Protein AF-A0A527D1E5-F1 (afdb_monomer_lite)

pLDDT: mean 83.87, std 11.55, range [51.09, 94.5]

Radius of gyration: 16.73 Å; chains: 1; bounding box: 34×31×53 Å

Structure (mmCIF, N/CA/C/O backbone):
data_AF-A0A527D1E5-F1
#
_entry.id   AF-A0A527D1E5-F1
#
loop_
_atom_site.group_PDB
_atom_site.id
_atom_site.type_symbol
_atom_site.label_atom_id
_atom_site.label_alt_id
_atom_site.label_comp_id
_atom_site.label_asym_id
_atom_site.label_entity_id
_atom_site.label_seq_id
_atom_site.pdbx_PDB_ins_code
_atom_site.Cartn_x
_atom_site.Cartn_y
_atom_site.Cartn_z
_atom_site.occupancy
_atom_site.B_iso_or_equiv
_atom_site.auth_seq_id
_atom_site.auth_comp_id
_atom_site.auth_asym_id
_atom_site.auth_atom_id
_atom_site.pdbx_PDB_model_num
ATOM 1 N N . GLU A 1 1 ? 15.455 13.086 31.835 1.00 62.25 1 GLU A N 1
ATOM 2 C CA . GLU A 1 1 ? 14.363 12.560 30.982 1.00 62.25 1 GLU A CA 1
ATOM 3 C C . GLU A 1 1 ? 14.863 11.919 29.688 1.00 62.25 1 GLU A C 1
ATOM 5 O O . GLU A 1 1 ? 14.216 11.000 29.198 1.00 62.25 1 GLU A O 1
ATOM 10 N N . ASP A 1 2 ? 16.049 12.289 29.206 1.00 69.56 2 ASP A N 1
ATOM 11 C CA . ASP A 1 2 ? 16.627 11.805 27.941 1.00 69.56 2 ASP A CA 1
ATOM 12 C C . ASP A 1 2 ? 16.765 10.283 27.834 1.00 69.56 2 ASP A C 1
ATOM 14 O O . ASP A 1 2 ? 16.465 9.703 26.796 1.00 69.56 2 ASP A O 1
ATOM 18 N N . VAL A 1 3 ? 17.127 9.597 28.924 1.00 78.88 3 VAL A N 1
ATOM 19 C CA . VAL A 1 3 ? 17.246 8.125 28.935 1.00 78.88 3 VAL A CA 1
ATOM 20 C C . VAL A 1 3 ? 15.894 7.439 28.695 1.00 78.88 3 VAL A C 1
ATOM 22 O O . VAL A 1 3 ? 15.831 6.409 28.024 1.00 78.88 3 VAL A O 1
ATOM 25 N N . LYS A 1 4 ? 14.790 8.015 29.196 1.00 78.69 4 LYS A N 1
ATOM 26 C CA . LYS A 1 4 ? 13.439 7.476 28.966 1.00 78.69 4 LYS A CA 1
ATOM 27 C C . LYS A 1 4 ? 12.990 7.707 27.521 1.00 78.69 4 LYS A C 1
ATOM 29 O O . LYS A 1 4 ? 12.381 6.816 26.935 1.00 78.69 4 LYS A O 1
ATOM 34 N N . LEU A 1 5 ? 13.332 8.859 26.941 1.00 83.31 5 LEU A N 1
ATOM 35 C CA . LEU A 1 5 ? 13.049 9.176 25.539 1.00 83.31 5 LEU A CA 1
ATOM 36 C C . LEU A 1 5 ? 13.860 8.293 24.575 1.00 83.31 5 LEU A C 1
ATOM 38 O O . LEU A 1 5 ? 13.312 7.748 23.623 1.00 83.31 5 LEU A O 1
ATOM 42 N N . LEU A 1 6 ? 15.152 8.087 24.837 1.00 80.94 6 LEU A N 1
ATOM 43 C CA . LEU A 1 6 ? 15.996 7.205 24.024 1.00 80.94 6 LEU A CA 1
ATOM 44 C C . LEU A 1 6 ? 15.511 5.753 24.066 1.00 80.94 6 LEU A C 1
ATOM 46 O O . LEU A 1 6 ? 15.493 5.070 23.037 1.00 80.94 6 LEU A O 1
ATOM 50 N N . ARG A 1 7 ? 15.066 5.290 25.239 1.00 83.44 7 ARG A N 1
ATOM 51 C CA . ARG A 1 7 ? 14.467 3.963 25.391 1.00 83.44 7 ARG A CA 1
ATOM 52 C C . ARG A 1 7 ? 13.191 3.819 24.559 1.00 83.44 7 ARG A C 1
ATOM 54 O O . ARG A 1 7 ? 13.079 2.836 23.832 1.00 83.44 7 ARG A O 1
ATOM 61 N N . SER A 1 8 ? 12.279 4.793 24.596 1.00 85.56 8 SER A N 1
ATOM 62 C CA . SER A 1 8 ? 11.023 4.711 23.836 1.00 85.56 8 SER A CA 1
ATOM 63 C C . SER A 1 8 ? 11.237 4.756 22.318 1.00 85.56 8 SER A C 1
ATOM 65 O O . SER A 1 8 ? 10.590 4.010 21.584 1.00 85.56 8 SER A O 1
ATOM 67 N N . GLN A 1 9 ? 12.192 5.555 21.828 1.00 85.44 9 GLN A N 1
ATOM 68 C CA . GLN A 1 9 ? 12.555 5.562 20.403 1.00 85.44 9 GLN A CA 1
ATOM 69 C C . GLN A 1 9 ? 13.192 4.236 19.968 1.00 85.44 9 GLN A C 1
ATOM 71 O O . GLN A 1 9 ? 12.894 3.729 18.885 1.00 85.44 9 GLN A O 1
ATOM 76 N N . SER A 1 10 ? 14.025 3.643 20.826 1.00 87.31 10 SER A N 1
ATOM 77 C CA . SER A 1 10 ? 14.652 2.344 20.560 1.00 87.31 10 SER A CA 1
ATOM 78 C C . SER A 1 10 ? 13.622 1.213 20.536 1.00 87.31 10 SER A C 1
ATOM 80 O O . SER A 1 10 ? 13.665 0.360 19.651 1.00 87.31 10 SER A O 1
ATOM 82 N N . GLU A 1 11 ? 12.660 1.224 21.463 1.00 87.44 11 GLU A N 1
ATOM 83 C CA . GLU A 1 11 ? 11.546 0.271 21.503 1.00 87.44 11 GLU A CA 1
ATOM 84 C C . GLU A 1 11 ? 10.666 0.395 20.249 1.00 87.44 11 GLU A C 1
ATOM 86 O O . GLU A 1 11 ? 10.404 -0.613 19.591 1.00 87.44 11 GLU A O 1
ATOM 91 N N . ARG A 1 12 ? 10.322 1.623 19.834 1.00 82.50 12 ARG A N 1
ATOM 92 C CA . ARG A 1 12 ? 9.575 1.878 18.592 1.00 82.50 12 ARG A CA 1
ATOM 93 C C . ARG A 1 12 ? 10.328 1.396 17.351 1.00 82.50 12 ARG A C 1
ATOM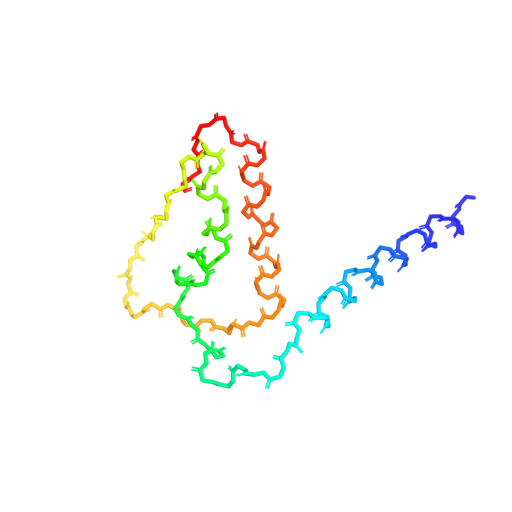 95 O O . ARG A 1 12 ? 9.742 0.743 16.491 1.00 82.50 12 ARG A O 1
ATOM 102 N N . CYS A 1 13 ? 11.628 1.677 17.256 1.00 85.06 13 CYS A N 1
ATOM 103 C CA . CYS A 1 13 ? 12.467 1.188 16.161 1.00 85.06 13 CYS A CA 1
ATOM 104 C C . CYS A 1 13 ? 12.486 -0.349 16.124 1.00 85.06 13 CYS A C 1
ATOM 106 O O . CYS A 1 13 ? 12.294 -0.955 15.070 1.00 85.06 13 CYS A O 1
ATOM 108 N N . ARG A 1 14 ? 12.624 -0.994 17.291 1.00 85.12 14 ARG A N 1
ATOM 109 C CA . ARG A 1 14 ? 12.593 -2.456 17.417 1.00 85.12 14 ARG A CA 1
ATOM 110 C C . ARG A 1 14 ? 11.264 -3.048 16.957 1.00 85.12 14 ARG A C 1
ATOM 112 O O . ARG A 1 14 ? 11.269 -4.083 16.297 1.00 85.12 14 ARG A O 1
ATOM 119 N N . GLU A 1 15 ? 10.140 -2.418 17.286 1.00 83.38 15 GLU A N 1
ATOM 120 C CA . GLU A 1 15 ? 8.823 -2.862 16.821 1.00 83.38 15 GLU A CA 1
ATOM 121 C C . GLU A 1 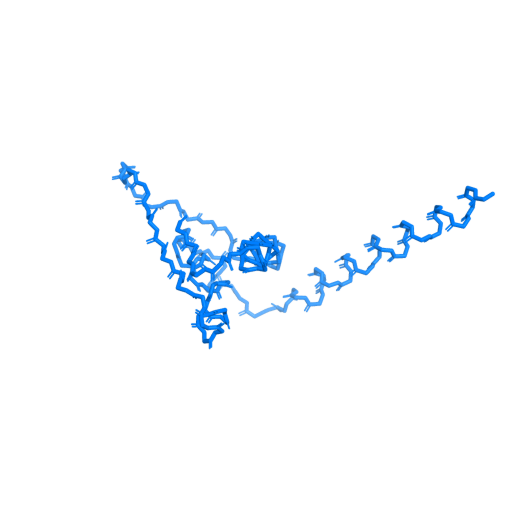15 ? 8.668 -2.741 15.304 1.00 83.38 15 GLU A C 1
ATOM 123 O O . GLU A 1 15 ? 8.197 -3.690 14.674 1.00 83.38 15 GLU A O 1
ATOM 128 N N . ILE A 1 16 ? 9.119 -1.633 14.706 1.00 75.75 16 ILE A N 1
ATOM 129 C CA . ILE A 1 16 ? 9.119 -1.448 13.246 1.00 75.75 16 ILE A CA 1
ATOM 130 C C . ILE A 1 16 ? 9.947 -2.551 12.579 1.00 75.75 16 ILE A C 1
ATOM 132 O O . ILE A 1 16 ? 9.455 -3.247 11.691 1.00 75.75 16 ILE A O 1
ATOM 136 N N . LEU A 1 17 ? 11.182 -2.763 13.045 1.00 77.19 17 LEU A N 1
ATOM 137 C CA . LEU A 1 17 ? 12.075 -3.786 12.498 1.00 77.19 17 LEU A CA 1
ATOM 138 C C . LEU A 1 17 ? 11.502 -5.199 12.663 1.00 77.19 17 LEU A C 1
ATOM 140 O O . LEU A 1 17 ? 11.581 -5.998 11.733 1.00 77.19 17 LEU A O 1
ATOM 144 N N . LYS A 1 18 ? 10.873 -5.501 13.806 1.00 77.75 18 LYS A N 1
ATOM 145 C CA . LYS A 1 18 ? 10.224 -6.797 14.057 1.00 77.75 18 LYS A CA 1
ATOM 146 C C . LYS A 1 18 ? 9.037 -7.045 13.122 1.00 77.75 18 LYS A C 1
ATOM 148 O O . LYS A 1 18 ? 8.855 -8.169 12.664 1.00 77.75 18 LYS A O 1
ATOM 153 N N . ARG A 1 19 ? 8.235 -6.017 12.822 1.00 72.50 19 ARG A N 1
ATOM 154 C CA . ARG A 1 19 ? 7.135 -6.126 11.848 1.00 72.50 19 ARG A CA 1
ATOM 155 C C . ARG A 1 19 ? 7.670 -6.409 10.443 1.00 72.50 19 ARG A C 1
ATOM 157 O O . ARG A 1 19 ? 7.171 -7.312 9.775 1.00 72.50 19 ARG A O 1
ATOM 164 N N . LEU A 1 20 ? 8.729 -5.709 10.031 1.00 69.06 20 LEU A N 1
ATOM 165 C CA . LEU A 1 20 ? 9.382 -5.921 8.734 1.00 69.06 20 LEU A CA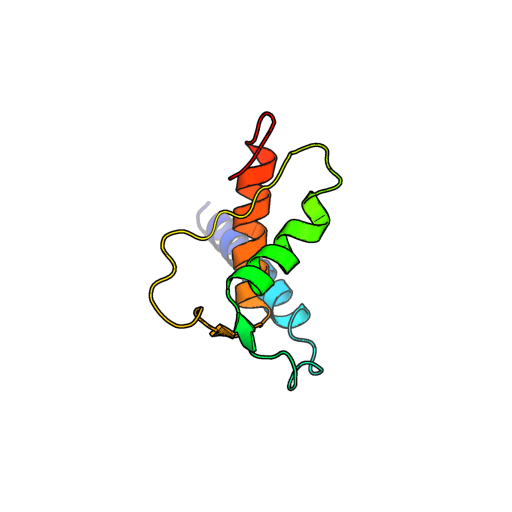 1
ATOM 166 C C . LEU A 1 20 ? 9.928 -7.348 8.581 1.00 69.06 20 LEU A C 1
ATOM 168 O O . LEU A 1 20 ? 9.718 -7.975 7.542 1.00 69.06 20 LEU A O 1
ATOM 172 N N . THR A 1 21 ? 10.581 -7.892 9.613 1.00 65.50 21 THR A N 1
ATOM 173 C CA . THR A 1 21 ? 11.084 -9.273 9.571 1.00 65.50 21 THR A CA 1
ATOM 174 C C . THR A 1 21 ? 9.957 -10.304 9.593 1.00 65.50 21 THR A C 1
ATOM 176 O O . THR A 1 21 ? 10.028 -11.261 8.834 1.00 65.50 21 THR A O 1
ATOM 179 N N . SER A 1 22 ? 8.878 -10.104 10.361 1.00 62.97 22 SER A N 1
ATOM 180 C CA . SER A 1 22 ? 7.740 -11.045 10.375 1.00 62.97 22 SER A CA 1
ATOM 181 C C . SER A 1 22 ? 6.978 -11.123 9.052 1.00 62.97 22 SER A C 1
ATOM 183 O O . SER A 1 22 ? 6.438 -12.168 8.706 1.00 62.97 22 SER A O 1
ATOM 185 N N . LEU A 1 23 ? 6.950 -10.025 8.299 1.00 60.97 23 LEU A N 1
ATOM 186 C CA . LEU A 1 23 ? 6.323 -9.972 6.982 1.00 60.97 23 LEU A CA 1
ATOM 187 C C . LEU A 1 23 ? 7.170 -10.710 5.923 1.00 60.97 23 LEU A C 1
ATOM 189 O O . LEU A 1 23 ? 6.658 -11.055 4.863 1.00 60.97 23 LEU A O 1
ATOM 193 N N . SER A 1 24 ? 8.450 -10.988 6.209 1.00 55.78 24 SER A N 1
ATOM 194 C CA . SER A 1 24 ? 9.392 -11.702 5.333 1.00 55.78 24 SER A CA 1
ATOM 195 C C . SER A 1 24 ? 9.150 -13.216 5.365 1.00 55.78 24 SER A C 1
ATOM 197 O O . SER A 1 24 ? 9.991 -13.964 5.845 1.00 55.78 24 SER A O 1
ATOM 199 N N . SER A 1 25 ? 7.995 -13.689 4.893 1.00 53.12 25 SER A N 1
ATOM 200 C CA . SER A 1 25 ? 7.773 -15.132 4.713 1.00 53.12 25 SER A CA 1
ATOM 201 C C . SER A 1 25 ? 8.412 -15.631 3.410 1.00 53.12 25 SER A C 1
ATOM 203 O O . SER A 1 25 ? 8.240 -15.045 2.344 1.00 53.12 25 SER A O 1
ATOM 205 N N . GLU A 1 26 ? 9.155 -16.733 3.513 1.00 51.09 26 GLU A N 1
ATOM 206 C CA . GLU A 1 26 ? 10.090 -17.317 2.531 1.00 51.09 26 GLU A CA 1
ATOM 207 C C . GLU A 1 26 ? 9.445 -17.918 1.253 1.00 51.09 26 GLU A C 1
ATOM 209 O O . GLU A 1 26 ? 10.058 -18.727 0.562 1.00 51.09 26 GLU A O 1
ATOM 214 N N . GLY A 1 27 ? 8.216 -17.535 0.888 1.00 52.34 27 GLY A N 1
ATOM 215 C CA . GLY A 1 27 ? 7.420 -18.220 -0.147 1.00 52.34 27 GLY A CA 1
ATOM 216 C C . GLY A 1 27 ? 7.337 -17.559 -1.533 1.00 52.34 27 GLY A C 1
ATOM 217 O O . GLY A 1 27 ? 6.689 -18.102 -2.424 1.00 52.34 27 GLY A O 1
ATOM 218 N N . GLU A 1 28 ? 7.941 -16.389 -1.757 1.00 54.78 28 GLU A N 1
ATOM 219 C CA . GLU A 1 28 ? 7.480 -15.473 -2.821 1.00 54.78 28 GLU A CA 1
ATOM 220 C C . GLU A 1 28 ? 8.399 -15.316 -4.043 1.00 54.78 28 GLU A C 1
ATOM 222 O O . GLU A 1 28 ? 8.387 -14.280 -4.707 1.00 54.78 28 GLU A O 1
ATOM 227 N N . ALA A 1 29 ? 9.207 -16.316 -4.397 1.00 55.56 29 ALA A N 1
ATOM 228 C CA . ALA A 1 29 ? 10.124 -16.175 -5.536 1.00 55.56 29 ALA A CA 1
ATOM 229 C C . ALA A 1 29 ? 9.399 -15.843 -6.865 1.00 55.56 29 ALA A C 1
ATOM 231 O O . ALA A 1 29 ? 9.896 -15.028 -7.646 1.00 55.56 29 ALA A O 1
ATOM 232 N N . HIS A 1 30 ? 8.200 -16.401 -7.092 1.00 53.97 30 HIS A N 1
ATOM 233 C CA . HIS A 1 30 ? 7.438 -16.227 -8.338 1.00 53.97 30 HIS A CA 1
ATOM 234 C C . HIS A 1 30 ? 6.667 -14.894 -8.436 1.00 53.97 30 HIS A C 1
ATOM 236 O O . HIS A 1 30 ? 6.388 -14.434 -9.537 1.00 53.97 30 HIS A O 1
ATOM 242 N N . LEU A 1 31 ? 6.376 -14.239 -7.304 1.00 62.84 31 LEU A N 1
ATOM 243 C CA . LEU A 1 31 ? 5.668 -12.947 -7.234 1.00 62.84 31 LEU A CA 1
ATOM 244 C C . LEU A 1 31 ? 6.548 -11.822 -6.667 1.00 62.84 31 LEU A C 1
ATOM 246 O O . LEU A 1 31 ? 6.061 -10.755 -6.306 1.00 62.84 31 LEU A O 1
ATOM 250 N N . SER A 1 32 ? 7.864 -12.041 -6.618 1.00 78.94 32 SER A N 1
ATOM 251 C CA . SER A 1 32 ? 8.848 -1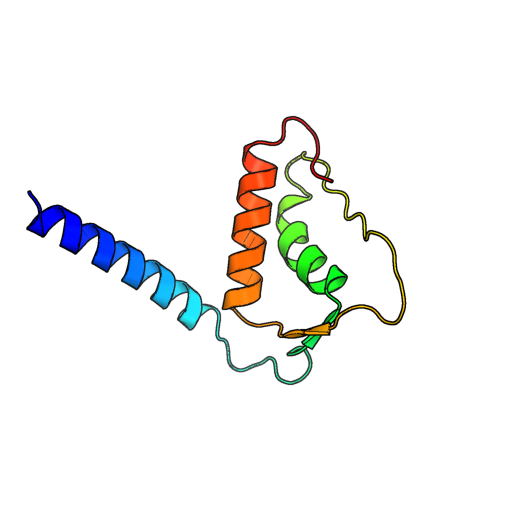1.111 -6.047 1.00 78.94 32 SER A CA 1
ATOM 252 C C . SER A 1 32 ? 8.927 -9.763 -6.765 1.00 78.94 32 SER A C 1
ATOM 254 O O . SER A 1 32 ? 9.532 -8.815 -6.253 1.00 78.94 32 SER A O 1
ATOM 256 N N . ARG A 1 33 ? 8.338 -9.659 -7.960 1.00 88.12 33 ARG A N 1
ATOM 257 C CA . ARG A 1 33 ? 8.248 -8.433 -8.742 1.00 88.12 33 ARG A CA 1
ATOM 258 C C . ARG A 1 33 ? 6.848 -8.269 -9.306 1.00 88.12 33 ARG A C 1
ATOM 260 O O . ARG A 1 33 ? 6.343 -9.180 -9.950 1.00 88.12 33 ARG A O 1
ATOM 267 N N . LEU A 1 34 ? 6.264 -7.096 -9.097 1.00 90.69 34 LEU A N 1
ATOM 268 C CA . LEU A 1 34 ? 4.924 -6.762 -9.565 1.00 90.69 34 LEU A CA 1
ATOM 269 C C . LEU A 1 34 ? 4.913 -5.385 -10.237 1.00 90.69 34 LEU A C 1
ATOM 271 O O . LEU A 1 34 ? 5.712 -4.516 -9.861 1.00 90.69 34 LEU A O 1
ATOM 275 N N . PRO A 1 35 ? 4.014 -5.166 -11.214 1.00 93.12 35 PRO A N 1
ATOM 276 C CA . PRO A 1 35 ? 3.713 -3.829 -11.705 1.00 93.12 35 PRO A CA 1
ATOM 277 C C . PRO A 1 35 ? 3.290 -2.910 -10.552 1.00 93.12 35 PRO A C 1
ATOM 279 O O . PRO A 1 35 ? 2.652 -3.353 -9.591 1.00 93.12 35 PRO A O 1
ATOM 282 N N . LEU A 1 36 ? 3.653 -1.630 -10.630 1.00 91.88 36 LEU A N 1
ATOM 283 C CA . LEU A 1 36 ? 3.386 -0.657 -9.570 1.00 91.88 36 LEU A CA 1
ATOM 284 C C . LEU A 1 36 ? 1.894 -0.561 -9.223 1.00 91.88 36 LEU A C 1
ATOM 286 O O . LEU A 1 36 ? 1.541 -0.500 -8.049 1.00 91.88 36 LEU A O 1
ATOM 290 N N . THR A 1 37 ? 1.017 -0.602 -10.223 1.00 93.19 37 THR A N 1
ATOM 291 C CA . THR A 1 37 ? -0.436 -0.599 -10.025 1.00 93.19 37 THR A CA 1
ATOM 292 C C . THR A 1 37 ? -0.901 -1.804 -9.216 1.00 93.19 37 THR A C 1
ATOM 294 O O . THR A 1 37 ? -1.734 -1.642 -8.334 1.00 93.19 37 THR A O 1
ATOM 297 N N . SER A 1 38 ? -0.319 -2.985 -9.440 1.00 92.94 38 SER A N 1
ATOM 298 C CA . SER A 1 38 ? -0.646 -4.197 -8.680 1.00 92.94 38 SER A CA 1
ATOM 299 C C . SER A 1 38 ? -0.187 -4.102 -7.223 1.00 92.94 38 SER A C 1
ATOM 301 O O . SER A 1 38 ? -0.929 -4.500 -6.332 1.00 92.94 38 SER A O 1
ATOM 303 N N . LEU A 1 39 ? 0.993 -3.520 -6.964 1.00 93.31 39 LEU A N 1
ATOM 304 C CA . LEU A 1 39 ? 1.470 -3.275 -5.595 1.00 93.31 39 LEU A CA 1
ATOM 305 C C . LEU A 1 39 ? 0.535 -2.332 -4.828 1.00 93.31 39 LEU A C 1
ATOM 307 O O . LEU A 1 39 ? 0.256 -2.563 -3.654 1.00 93.31 39 LEU A O 1
ATOM 311 N N . VAL A 1 40 ? 0.050 -1.273 -5.483 1.00 93.06 40 VAL A N 1
ATOM 312 C CA . VAL A 1 40 ? -0.894 -0.328 -4.867 1.00 93.06 40 VAL A CA 1
ATOM 313 C C . VAL A 1 40 ? -2.281 -0.956 -4.700 1.00 93.06 40 VAL A C 1
ATOM 315 O O . VAL A 1 40 ? -2.934 -0.754 -3.678 1.00 93.06 40 VAL A O 1
ATOM 318 N N . GLU A 1 41 ? -2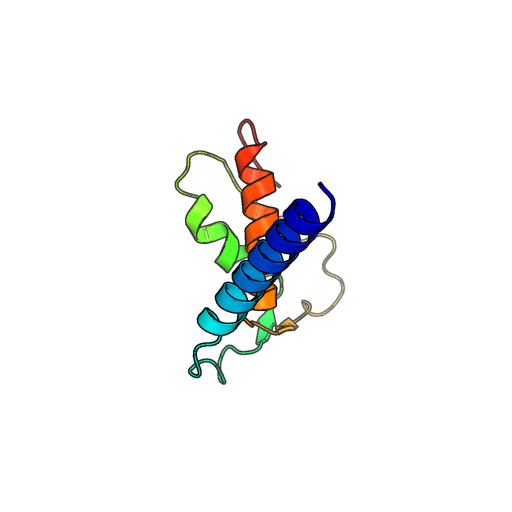.739 -1.748 -5.667 1.00 92.31 41 GLU A N 1
ATOM 319 C CA . GLU A 1 41 ? -4.011 -2.470 -5.571 1.00 92.31 41 GLU A CA 1
ATOM 320 C C . GLU A 1 41 ? -4.015 -3.419 -4.365 1.00 92.31 41 GLU A C 1
ATOM 322 O O . GLU A 1 41 ? -4.958 -3.412 -3.579 1.00 92.31 41 GLU A O 1
ATOM 327 N N . GLU A 1 42 ? -2.925 -4.159 -4.161 1.00 92.00 42 GLU A N 1
ATOM 328 C CA . GLU A 1 42 ? -2.776 -5.085 -3.039 1.00 92.00 42 GLU A CA 1
ATOM 329 C C . GLU A 1 42 ? -2.928 -4.390 -1.679 1.00 92.00 42 GLU A C 1
ATOM 331 O O . GLU A 1 42 ? -3.674 -4.866 -0.825 1.00 92.00 42 GLU A O 1
ATOM 336 N N . VAL A 1 43 ? -2.270 -3.242 -1.481 1.00 93.06 43 VAL A N 1
ATOM 337 C CA . VAL A 1 43 ? -2.361 -2.513 -0.205 1.00 93.06 43 VAL A CA 1
ATOM 338 C C . VAL A 1 43 ? -3.672 -1.754 -0.038 1.00 93.06 43 VAL A C 1
ATOM 340 O O . VAL A 1 43 ? -4.061 -1.473 1.088 1.00 93.06 43 VAL A O 1
ATOM 343 N N . THR A 1 44 ? -4.364 -1.407 -1.126 1.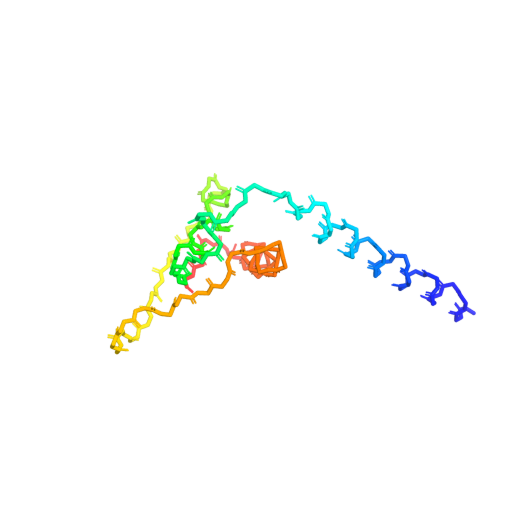00 93.38 44 THR A N 1
ATOM 344 C CA . THR A 1 44 ? -5.650 -0.695 -1.049 1.00 93.38 44 THR A CA 1
ATOM 345 C C . THR A 1 44 ? -6.838 -1.634 -0.894 1.00 93.38 44 THR A C 1
ATOM 347 O O . THR A 1 44 ? -7.859 -1.204 -0.358 1.00 93.38 44 THR A O 1
ATOM 350 N N . ALA A 1 45 ? -6.719 -2.899 -1.313 1.00 90.56 45 ALA A N 1
ATOM 351 C CA . ALA A 1 45 ? -7.800 -3.881 -1.270 1.00 90.56 45 ALA A CA 1
ATOM 352 C C . ALA A 1 45 ? -8.468 -4.009 0.114 1.00 90.56 45 ALA A C 1
ATOM 354 O O . ALA A 1 45 ? -9.696 -3.916 0.157 1.00 90.56 45 ALA A O 1
ATOM 355 N N . PRO A 1 46 ? -7.733 -4.103 1.246 1.00 88.88 46 PRO A N 1
ATOM 356 C CA . PRO A 1 46 ? -8.354 -4.190 2.569 1.00 88.88 46 PRO A CA 1
ATOM 357 C C . PRO A 1 46 ? -9.187 -2.958 2.938 1.00 88.88 46 PRO A C 1
ATOM 359 O O . PRO A 1 46 ? -10.123 -3.065 3.717 1.00 88.88 46 PRO A O 1
ATOM 362 N N . HIS A 1 47 ? -8.870 -1.785 2.386 1.00 88.31 47 HIS A N 1
ATOM 363 C CA . HIS A 1 47 ? -9.513 -0.524 2.757 1.00 88.31 47 HIS A CA 1
ATOM 364 C C . HIS A 1 47 ? -10.763 -0.199 1.924 1.00 88.31 47 HIS A C 1
ATOM 366 O O . HIS A 1 47 ? -11.492 0.735 2.262 1.00 88.31 47 HIS A O 1
ATOM 372 N N . ARG A 1 48 ? -11.046 -0.944 0.845 1.00 83.75 48 ARG A N 1
ATOM 373 C CA . ARG A 1 48 ? -12.181 -0.650 -0.053 1.00 83.75 48 ARG A CA 1
ATOM 374 C C . ARG A 1 48 ? -13.551 -0.905 0.568 1.00 83.75 48 ARG A C 1
ATOM 376 O O . ARG A 1 48 ? -14.516 -0.259 0.164 1.00 83.75 48 ARG A O 1
ATOM 383 N N . ASP A 1 49 ? -13.622 -1.764 1.578 1.00 81.25 49 ASP A N 1
ATOM 384 C CA . ASP A 1 49 ? -14.879 -2.108 2.247 1.00 81.25 49 ASP A CA 1
ATOM 385 C C . ASP A 1 49 ? -15.267 -1.115 3.361 1.00 81.25 49 ASP A C 1
ATOM 387 O O . ASP A 1 49 ? -16.361 -1.188 3.915 1.00 81.25 49 ASP A O 1
ATOM 391 N N . PHE A 1 50 ? -14.413 -0.130 3.667 1.00 78.56 50 PHE A N 1
ATOM 392 C CA . PHE A 1 50 ? -14.593 0.799 4.793 1.00 78.56 50 PHE A CA 1
ATOM 393 C C . PHE A 1 50 ? -15.353 2.094 4.441 1.00 78.56 50 PHE A C 1
ATOM 395 O O . PHE A 1 50 ? -15.291 3.082 5.169 1.00 78.56 50 PHE A O 1
ATOM 402 N N . GLY A 1 51 ? -16.091 2.119 3.326 1.00 80.56 51 GLY A N 1
ATOM 403 C CA . GLY A 1 51 ? -16.964 3.244 2.953 1.00 80.56 51 GLY A CA 1
ATOM 404 C C . GLY A 1 51 ? -16.251 4.484 2.390 1.00 80.56 51 GLY A C 1
ATOM 405 O O . GLY A 1 51 ? -16.917 5.444 1.997 1.00 80.56 51 GLY A O 1
ATOM 406 N N . ILE A 1 52 ? -14.918 4.462 2.289 1.00 86.19 52 ILE A N 1
ATOM 407 C CA . ILE A 1 52 ? -14.117 5.464 1.576 1.00 86.19 52 ILE A CA 1
ATOM 408 C C . ILE A 1 52 ? -13.846 4.970 0.152 1.00 86.19 52 ILE A C 1
ATOM 410 O O . ILE A 1 52 ? -13.276 3.904 -0.063 1.00 86.19 52 ILE A O 1
ATOM 414 N N . SER A 1 53 ? -14.229 5.766 -0.852 1.00 90.56 53 SER A N 1
ATOM 415 C CA . SER A 1 53 ? -13.985 5.430 -2.259 1.00 90.56 53 SER A CA 1
ATOM 416 C C . SER A 1 53 ? -12.514 5.647 -2.618 1.00 90.56 53 SER A C 1
ATOM 418 O O . SER A 1 53 ? -12.094 6.789 -2.813 1.00 90.56 53 SER A O 1
ATOM 420 N N . ILE A 1 54 ? -11.759 4.570 -2.817 1.00 92.19 54 ILE A N 1
ATOM 421 C CA . ILE A 1 54 ? -10.369 4.622 -3.292 1.00 92.19 54 ILE A CA 1
ATOM 422 C C . ILE A 1 54 ? -10.342 4.416 -4.810 1.00 92.19 54 ILE A C 1
ATOM 424 O O . ILE A 1 54 ? -10.859 3.417 -5.310 1.00 92.19 54 ILE A O 1
ATOM 428 N N . LYS A 1 55 ? -9.744 5.350 -5.557 1.00 91.44 55 LYS A N 1
ATOM 429 C CA . LYS A 1 55 ? -9.584 5.242 -7.015 1.00 91.44 55 LYS A CA 1
ATOM 430 C C . LYS A 1 55 ? -8.118 5.342 -7.396 1.00 91.44 55 LYS A C 1
ATOM 432 O O . LYS A 1 55 ? -7.525 6.399 -7.261 1.00 91.44 55 LYS A O 1
ATOM 437 N N . LEU A 1 56 ? -7.569 4.274 -7.962 1.00 90.00 56 LEU A N 1
ATOM 438 C CA . LEU A 1 56 ? -6.237 4.313 -8.550 1.00 90.00 56 LEU A CA 1
ATOM 439 C C . LEU A 1 56 ? -6.277 5.095 -9.871 1.00 90.00 56 LEU A C 1
ATOM 441 O O . LEU A 1 56 ? -6.980 4.703 -10.805 1.00 90.00 56 LEU A O 1
ATOM 445 N N . ARG A 1 57 ? -5.512 6.185 -9.969 1.00 90.19 57 ARG A N 1
ATOM 446 C CA . ARG A 1 57 ? -5.327 6.937 -11.218 1.00 90.19 57 ARG A CA 1
ATOM 447 C C . ARG A 1 57 ? -3.865 6.883 -11.653 1.00 90.19 57 ARG A C 1
ATOM 449 O O . ARG A 1 57 ? -3.087 7.751 -11.263 1.00 90.19 57 ARG A O 1
ATOM 456 N N . PRO A 1 58 ? -3.474 5.887 -12.468 1.00 81.94 58 PRO A N 1
ATOM 457 C CA . PRO A 1 58 ? -2.182 5.930 -13.134 1.00 81.94 58 PRO A CA 1
ATOM 458 C C . PRO A 1 58 ? -2.100 7.230 -13.938 1.00 81.94 58 PRO A C 1
ATOM 460 O O . PRO A 1 58 ? -3.038 7.553 -14.670 1.00 81.94 58 PRO A O 1
ATOM 463 N N . GLY A 1 59 ? -1.015 7.983 -13.760 1.00 83.81 59 GLY A N 1
ATOM 464 C CA . GLY A 1 59 ? -0.761 9.211 -14.508 1.00 83.81 59 GLY A CA 1
ATOM 465 C C . GLY A 1 59 ? -0.471 8.938 -15.986 1.00 83.81 59 GLY A C 1
ATOM 466 O O . GLY A 1 59 ? -0.955 7.970 -16.578 1.00 83.81 59 GLY A O 1
ATOM 467 N N . GLU A 1 60 ? 0.349 9.784 -16.601 1.00 88.50 60 GLU A N 1
ATOM 468 C CA . GLU A 1 60 ? 0.790 9.546 -17.973 1.00 88.50 60 GLU A CA 1
ATOM 469 C C . GLU A 1 60 ? 1.571 8.224 -18.067 1.00 88.50 60 GLU A C 1
ATOM 471 O O . GLU A 1 60 ? 2.523 7.982 -17.325 1.00 88.50 60 GLU A O 1
ATOM 476 N N . ARG A 1 61 ? 1.140 7.341 -18.972 1.00 88.62 61 ARG A N 1
ATOM 477 C CA . ARG A 1 61 ? 1.741 6.018 -19.180 1.00 88.62 61 ARG A CA 1
ATOM 478 C C . ARG A 1 61 ? 2.620 6.059 -20.421 1.00 88.62 61 ARG A C 1
ATOM 480 O O . ARG A 1 61 ? 2.197 5.652 -21.500 1.00 88.62 61 ARG A O 1
ATOM 487 N N . ILE A 1 62 ? 3.830 6.590 -20.261 1.00 92.06 62 ILE A N 1
ATOM 488 C CA . ILE A 1 62 ? 4.853 6.574 -21.309 1.00 92.06 62 ILE A CA 1
ATOM 489 C C . ILE A 1 62 ? 5.696 5.308 -21.144 1.00 92.06 62 ILE A C 1
ATOM 491 O O . ILE A 1 62 ? 6.439 5.170 -20.175 1.00 92.06 62 ILE A O 1
ATOM 495 N N . GLY A 1 63 ? 5.602 4.396 -22.111 1.00 91.69 63 GLY A N 1
ATOM 496 C CA . GLY A 1 63 ? 6.359 3.144 -22.099 1.00 91.69 63 GLY A CA 1
ATOM 497 C C . GLY A 1 63 ? 5.775 2.068 -21.169 1.00 91.69 63 GLY A C 1
ATOM 498 O O . GLY A 1 63 ? 4.623 2.171 -20.739 1.00 91.69 63 GLY A O 1
ATOM 499 N N . PRO A 1 64 ? 6.535 0.986 -20.911 1.00 91.19 64 PRO A N 1
ATOM 500 C CA . PRO A 1 64 ? 6.079 -0.110 -20.066 1.00 91.19 64 PRO A CA 1
ATOM 501 C C . PRO A 1 64 ? 5.946 0.330 -18.606 1.00 91.19 64 PRO A C 1
ATOM 503 O O . PRO A 1 64 ? 6.711 1.156 -18.109 1.00 91.19 64 PRO A O 1
ATOM 506 N N . GLU A 1 65 ? 4.983 -0.262 -17.904 1.00 92.38 65 GLU A N 1
ATOM 507 C CA . GLU A 1 65 ? 4.745 0.035 -16.496 1.00 92.38 65 GLU A CA 1
ATOM 508 C C . GLU A 1 65 ? 5.967 -0.316 -15.621 1.00 92.38 65 GLU A C 1
ATOM 510 O O . GLU A 1 65 ? 6.556 -1.389 -15.796 1.00 92.38 65 GLU A O 1
ATOM 515 N N . PRO A 1 66 ? 6.345 0.536 -14.645 1.00 91.62 66 PRO A N 1
ATOM 516 C CA . PRO A 1 66 ? 7.410 0.215 -13.707 1.00 91.62 66 PRO A CA 1
ATOM 517 C C . PRO A 1 66 ? 7.101 -1.048 -12.898 1.00 91.62 66 PRO A C 1
ATOM 519 O O . PRO A 1 66 ? 6.048 -1.163 -12.271 1.00 91.62 66 PRO A O 1
ATOM 522 N N . VAL A 1 67 ? 8.063 -1.972 -12.858 1.00 92.69 67 VAL A N 1
ATOM 523 C CA . VAL A 1 67 ? 7.959 -3.221 -12.095 1.00 92.69 67 VAL A CA 1
ATOM 524 C C . VAL A 1 67 ? 8.861 -3.152 -10.864 1.00 92.69 67 VAL A C 1
ATOM 526 O O . VAL A 1 67 ? 10.093 -3.227 -10.966 1.00 92.69 67 VAL A O 1
ATOM 529 N N . GLY A 1 68 ? 8.239 -3.035 -9.694 1.00 90.50 68 GLY A N 1
ATOM 530 C CA . GLY A 1 68 ? 8.904 -2.958 -8.394 1.00 90.50 68 GLY A CA 1
ATOM 531 C C . GLY A 1 68 ? 9.132 -4.329 -7.765 1.00 90.50 68 GLY A C 1
ATOM 532 O O . GLY A 1 68 ? 8.592 -5.333 -8.223 1.00 90.50 68 GLY A O 1
ATOM 533 N N . ARG A 1 69 ? 9.939 -4.382 -6.698 1.00 90.81 69 ARG A N 1
ATOM 534 C CA . ARG A 1 69 ? 10.052 -5.589 -5.866 1.00 90.81 69 ARG A CA 1
ATOM 535 C C . ARG A 1 69 ? 8.862 -5.646 -4.914 1.00 90.81 69 ARG A C 1
ATOM 537 O O . ARG A 1 69 ? 8.668 -4.710 -4.142 1.00 90.81 69 ARG A O 1
ATOM 544 N N . ARG A 1 70 ? 8.133 -6.756 -4.920 1.00 87.69 70 ARG A N 1
ATOM 545 C CA . ARG A 1 70 ? 7.185 -7.088 -3.862 1.00 87.69 70 ARG A CA 1
ATOM 546 C C . ARG A 1 70 ? 7.987 -7.633 -2.691 1.00 87.69 70 ARG A C 1
ATOM 548 O O . ARG A 1 70 ? 8.649 -8.660 -2.803 1.00 87.69 70 ARG A O 1
ATOM 555 N N . ASN A 1 71 ? 8.030 -6.876 -1.607 1.00 86.06 71 ASN A N 1
ATOM 556 C CA . ASN A 1 71 ? 8.666 -7.312 -0.378 1.00 86.06 71 ASN A CA 1
ATOM 557 C C . ASN A 1 71 ? 7.974 -6.649 0.820 1.00 86.06 71 ASN A C 1
ATOM 559 O O . ASN A 1 71 ? 7.306 -5.623 0.655 1.00 86.06 71 ASN A O 1
ATOM 563 N N . PRO A 1 72 ? 8.184 -7.190 2.023 1.00 84.62 72 PRO A N 1
ATOM 564 C CA . PRO A 1 72 ? 7.619 -6.682 3.268 1.00 84.62 72 PRO A CA 1
ATOM 565 C C . PRO A 1 72 ? 7.725 -5.182 3.486 1.00 84.62 72 PRO A C 1
ATOM 567 O O . PRO A 1 72 ? 6.758 -4.547 3.891 1.00 84.62 72 PRO A O 1
ATOM 570 N N . GLY A 1 73 ? 8.897 -4.607 3.215 1.00 87.00 73 GLY A N 1
ATOM 571 C CA . GLY A 1 73 ? 9.142 -3.185 3.421 1.00 87.00 73 GLY A CA 1
ATOM 572 C C . GLY A 1 73 ? 8.350 -2.316 2.455 1.00 87.00 73 GLY A C 1
ATOM 573 O O . GLY A 1 73 ? 7.827 -1.282 2.860 1.00 87.00 73 GLY A O 1
ATOM 574 N N . VAL A 1 74 ? 8.212 -2.754 1.202 1.00 91.00 74 VAL A N 1
ATOM 575 C CA . VAL A 1 74 ? 7.404 -2.060 0.190 1.00 91.00 74 VAL A CA 1
ATOM 576 C C . VAL A 1 74 ? 5.921 -2.130 0.544 1.00 91.00 74 VAL A C 1
ATOM 578 O O . VAL A 1 74 ? 5.271 -1.090 0.577 1.00 91.00 74 VAL A O 1
ATOM 581 N N . ILE A 1 75 ? 5.403 -3.318 0.869 1.00 90.38 75 ILE A N 1
ATOM 582 C CA . ILE A 1 75 ? 3.994 -3.498 1.253 1.00 90.38 75 ILE A CA 1
ATOM 583 C C . ILE A 1 75 ? 3.670 -2.697 2.517 1.00 90.38 75 ILE A C 1
ATOM 585 O O . ILE A 1 75 ? 2.695 -1.953 2.538 1.00 90.38 75 ILE A O 1
ATOM 589 N N . TYR A 1 76 ? 4.527 -2.764 3.538 1.00 89.00 76 TYR A N 1
ATOM 590 C CA . TYR A 1 76 ? 4.358 -1.986 4.764 1.00 89.00 76 TYR A CA 1
ATOM 591 C C . TYR A 1 76 ? 4.410 -0.475 4.504 1.00 89.00 76 TYR A C 1
ATOM 593 O O . TYR A 1 76 ? 3.564 0.274 4.987 1.00 89.00 76 TYR A O 1
ATOM 601 N N . GLY A 1 77 ? 5.394 -0.012 3.728 1.00 92.75 77 GLY A N 1
ATOM 602 C CA . GLY A 1 77 ? 5.550 1.401 3.390 1.00 92.75 77 GLY A CA 1
ATOM 603 C C . GLY A 1 77 ? 4.339 1.956 2.643 1.00 92.75 77 GLY A C 1
ATOM 604 O O . GLY A 1 77 ? 3.798 2.983 3.044 1.00 92.75 77 GLY A O 1
ATOM 605 N N . LEU A 1 78 ? 3.888 1.254 1.600 1.00 93.94 78 LEU A N 1
ATOM 606 C CA . LEU A 1 78 ? 2.700 1.625 0.832 1.00 93.94 78 LEU A CA 1
ATOM 607 C C . LEU A 1 78 ? 1.425 1.553 1.686 1.00 93.94 78 LEU A C 1
ATOM 609 O O . LEU A 1 78 ? 0.611 2.470 1.618 1.00 93.94 78 LEU A O 1
ATOM 613 N N . GLY A 1 79 ? 1.287 0.528 2.531 1.00 92.88 79 GLY A N 1
ATOM 614 C CA . GLY A 1 79 ? 0.172 0.390 3.469 1.00 92.88 79 GLY A CA 1
ATOM 615 C C . GLY A 1 79 ? 0.042 1.593 4.401 1.00 92.88 79 GLY A C 1
ATOM 616 O O . GLY A 1 79 ? -1.036 2.165 4.496 1.00 92.88 79 GLY A O 1
ATOM 617 N N . ASN A 1 80 ? 1.149 2.070 4.983 1.00 93.81 80 ASN A N 1
ATOM 618 C CA . ASN A 1 80 ? 1.117 3.270 5.830 1.00 93.81 80 ASN A CA 1
ATOM 619 C C . ASN A 1 80 ? 0.644 4.515 5.063 1.00 93.81 80 ASN A C 1
ATOM 621 O O . ASN A 1 80 ? -0.035 5.369 5.627 1.00 93.81 80 ASN A O 1
ATOM 625 N N . LEU A 1 81 ? 1.027 4.669 3.790 1.00 94.50 81 LEU A N 1
ATOM 626 C CA . LEU A 1 81 ? 0.572 5.807 2.984 1.00 94.50 81 LEU A CA 1
ATOM 627 C C . LEU A 1 81 ? -0.937 5.736 2.730 1.00 94.50 81 LEU A C 1
ATOM 629 O O . LEU A 1 81 ? -1.618 6.755 2.828 1.00 94.50 81 LEU A O 1
ATOM 633 N N . VAL A 1 82 ? -1.451 4.540 2.435 1.00 92.88 82 VAL A N 1
ATOM 634 C CA . VAL A 1 82 ? -2.884 4.306 2.218 1.00 92.88 82 VAL A CA 1
ATOM 635 C C . VAL A 1 82 ? -3.678 4.512 3.503 1.00 92.88 82 VAL A C 1
ATOM 637 O O . VAL A 1 82 ? -4.683 5.214 3.461 1.00 92.88 82 VAL A O 1
ATOM 640 N N . GLU A 1 83 ? -3.219 3.973 4.632 1.00 91.69 83 GLU A N 1
ATOM 641 C CA . GLU A 1 83 ? -3.855 4.139 5.945 1.00 91.69 83 GLU A CA 1
ATOM 642 C C . GLU A 1 83 ? -3.990 5.624 6.296 1.00 91.69 83 GLU A C 1
ATOM 644 O O . GLU A 1 83 ? -5.100 6.105 6.505 1.00 91.69 83 GLU A O 1
ATOM 649 N N . ASN A 1 84 ? -2.895 6.389 6.193 1.00 93.56 84 ASN A N 1
ATOM 650 C CA . ASN A 1 84 ? -2.943 7.839 6.389 1.00 93.56 84 ASN A CA 1
ATOM 651 C C . ASN A 1 84 ? -3.944 8.512 5.435 1.00 93.56 84 ASN A C 1
ATOM 653 O O . ASN A 1 84 ? -4.727 9.362 5.848 1.00 93.56 84 ASN A O 1
ATOM 657 N N . ALA A 1 85 ? -3.942 8.155 4.149 1.00 93.06 85 ALA A N 1
ATOM 658 C CA . ALA A 1 85 ? -4.865 8.758 3.191 1.00 93.06 85 ALA A CA 1
ATOM 659 C C . ALA A 1 85 ? -6.336 8.457 3.527 1.00 93.06 85 ALA A C 1
ATOM 661 O O . ALA A 1 85 ? -7.179 9.344 3.403 1.00 93.06 85 ALA A O 1
ATOM 662 N N . VAL A 1 86 ? -6.641 7.230 3.954 1.00 91.94 86 VAL A N 1
ATOM 663 C CA . VAL A 1 86 ? -7.993 6.785 4.317 1.00 91.94 86 VAL A CA 1
ATOM 664 C C . VAL A 1 86 ? -8.462 7.446 5.610 1.00 91.94 86 VAL A C 1
ATOM 666 O O . VAL A 1 86 ? -9.573 7.972 5.631 1.00 91.94 86 VAL A O 1
ATOM 669 N N . ASP A 1 87 ? -7.614 7.506 6.637 1.00 91.00 87 ASP A N 1
ATOM 670 C CA . ASP A 1 87 ? -7.947 8.087 7.943 1.00 91.00 87 ASP A CA 1
ATOM 671 C C . ASP A 1 87 ? -8.346 9.567 7.850 1.00 91.00 87 ASP A C 1
ATOM 673 O O . ASP A 1 87 ? -9.233 10.035 8.568 1.00 91.00 87 ASP A O 1
ATOM 677 N N . PHE A 1 88 ? -7.717 10.318 6.940 1.00 91.62 88 PHE A N 1
ATOM 678 C CA . PHE A 1 88 ? -8.008 11.740 6.734 1.00 91.62 88 PHE A CA 1
ATOM 679 C C . PHE A 1 88 ? -9.025 12.011 5.614 1.00 91.62 88 PHE A C 1
ATOM 681 O O . PHE A 1 88 ? -9.463 13.156 5.434 1.00 91.62 88 PHE A O 1
ATOM 688 N N . ALA A 1 89 ? -9.430 10.996 4.848 1.00 91.69 89 ALA A N 1
ATOM 689 C CA . ALA A 1 89 ? -10.384 11.167 3.763 1.00 91.69 89 ALA A CA 1
ATOM 690 C C . ALA A 1 89 ? -11.811 11.325 4.295 1.00 91.69 89 ALA A C 1
ATOM 692 O O . ALA A 1 89 ? -12.330 10.507 5.044 1.00 91.69 89 ALA A O 1
ATOM 693 N N . ARG A 1 90 ? -12.519 12.356 3.817 1.00 86.94 90 ARG A N 1
ATOM 694 C CA . ARG A 1 90 ? -13.947 12.525 4.146 1.00 86.94 90 ARG A CA 1
ATOM 695 C C . ARG A 1 90 ? -14.850 11.542 3.404 1.00 86.94 90 ARG A C 1
ATOM 697 O O . ARG A 1 90 ? -15.895 11.171 3.921 1.00 86.94 90 ARG A O 1
ATOM 704 N N . LYS A 1 91 ? -14.512 11.237 2.145 1.00 89.81 91 LYS A N 1
ATOM 705 C CA . LYS A 1 91 ? -15.338 10.418 1.233 1.00 89.81 91 LYS A CA 1
ATOM 706 C C . LYS A 1 91 ? -14.527 9.630 0.200 1.00 89.81 91 LYS A C 1
ATOM 708 O O . LYS A 1 91 ? -14.981 8.580 -0.245 1.00 89.81 91 LYS A O 1
ATOM 713 N N . SER A 1 92 ? -13.366 10.133 -0.230 1.00 92.31 92 SER A N 1
ATOM 714 C CA . SER A 1 92 ? -12.586 9.497 -1.298 1.00 92.31 92 SER A CA 1
ATOM 715 C C . SER A 1 92 ? -11.095 9.824 -1.263 1.00 92.31 92 SER A C 1
ATOM 717 O O . SER A 1 92 ? -10.728 10.929 -0.863 1.00 92.31 92 SER A O 1
ATOM 719 N N . VAL A 1 93 ? -10.290 8.902 -1.799 1.00 91.12 93 VAL A N 1
ATOM 720 C CA . VAL A 1 93 ? -8.849 9.028 -2.087 1.00 91.12 93 VAL A CA 1
ATOM 721 C C . VAL A 1 93 ? -8.628 8.757 -3.583 1.00 91.12 93 VAL A C 1
ATOM 723 O O . VAL A 1 93 ? -9.260 7.851 -4.138 1.00 91.12 93 VAL A O 1
ATOM 726 N N . THR A 1 94 ? -7.773 9.541 -4.246 1.00 88.12 94 THR A N 1
ATOM 727 C CA . THR A 1 94 ? -7.495 9.447 -5.696 1.00 88.12 94 THR A CA 1
ATOM 728 C C . THR A 1 94 ? -6.024 9.603 -6.014 1.00 88.12 94 THR A C 1
ATOM 730 O O . THR A 1 94 ? -5.419 10.477 -5.355 1.00 88.12 94 THR A O 1
#

Sequence (94 aa):
EDVKLLRSQSERCREILKRLTSLSSEGEAHLSRLPLTSLVEEVTAPHRDFGISIKLRPGERIGPEPVGRRNPGVIYGLGNLVENAVDFARKSVT

Foldseek 3Di:
DVVVVVVVVVVVVVVVVVQQVVQADPPDPPPQKDFPVVLLCVLCVVVCVVQAAEDDDDDDDDDDTDIDTDGSVSSVVSNVVNVVQSVPDPHYDD

Secondary structure (DSSP, 8-state):
-HHHHHHHHHHHHHHHHHHHHHH--TT-GGGSEEEHHHHHHHHHGGGTTSS-EE--------SSPPEEE--HHHHHHHHHHHHHHHHH-SSEE-